Protein AF-A0A9D7F1R1-F1 (afdb_monomer_lite)

Radius of gyration: 13.42 Å; chains: 1; bounding box: 37×33×38 Å

pLDDT: mean 90.62, std 13.1, range [40.59, 98.25]

Structure (mmCIF, N/CA/C/O backbone):
data_AF-A0A9D7F1R1-F1
#
_entry.id   AF-A0A9D7F1R1-F1
#
loop_
_atom_site.group_PDB
_atom_site.id
_atom_site.type_symbol
_atom_site.label_atom_id
_atom_site.label_alt_id
_atom_site.label_comp_id
_atom_site.label_asym_id
_atom_site.label_entity_id
_atom_site.label_seq_id
_atom_site.pdbx_PDB_ins_code
_atom_site.Cartn_x
_atom_site.Cartn_y
_atom_site.Cartn_z
_atom_site.occupancy
_atom_site.B_iso_or_equiv
_atom_site.auth_seq_id
_atom_site.auth_comp_id
_atom_site.auth_asym_id
_atom_site.auth_atom_id
_atom_site.pdbx_PDB_model_num
ATOM 1 N N . MET A 1 1 ? -14.494 9.719 -13.676 1.00 42.16 1 MET A N 1
ATOM 2 C CA . MET A 1 1 ? -15.721 9.305 -12.968 1.00 42.16 1 MET A CA 1
ATOM 3 C C . MET A 1 1 ? -15.315 8.123 -12.112 1.00 42.16 1 MET A C 1
ATOM 5 O O . MET A 1 1 ? -14.844 7.151 -12.689 1.00 42.16 1 MET A O 1
ATOM 9 N N . ALA A 1 2 ? -15.328 8.272 -10.784 1.00 48.34 2 ALA A N 1
ATOM 10 C CA . ALA A 1 2 ? -14.983 7.184 -9.870 1.00 48.34 2 ALA A CA 1
ATOM 11 C C . ALA A 1 2 ? -15.925 5.999 -10.127 1.00 48.34 2 ALA A C 1
ATOM 13 O O . ALA A 1 2 ? -17.117 6.207 -10.365 1.00 48.34 2 ALA A O 1
ATOM 14 N N . ASP A 1 3 ? -15.377 4.789 -10.158 1.00 51.03 3 ASP A N 1
ATOM 15 C CA . ASP A 1 3 ? -16.167 3.566 -10.263 1.00 51.03 3 ASP A CA 1
ATOM 16 C C . ASP A 1 3 ? -16.988 3.425 -8.964 1.00 51.03 3 ASP A C 1
ATOM 18 O O . ASP A 1 3 ? -16.389 3.351 -7.890 1.00 51.03 3 ASP A O 1
ATOM 22 N N . PRO A 1 4 ? -18.334 3.453 -9.007 1.00 52.88 4 PRO A N 1
ATOM 23 C CA . PRO A 1 4 ? -19.184 3.548 -7.816 1.00 52.88 4 PRO A CA 1
ATOM 24 C C . PRO A 1 4 ? -19.182 2.293 -6.928 1.00 52.88 4 PRO A C 1
ATOM 26 O O . PRO A 1 4 ? -19.922 2.243 -5.948 1.00 52.88 4 PRO A O 1
ATOM 29 N N . LEU A 1 5 ? -18.399 1.266 -7.266 1.00 57.31 5 LEU A N 1
ATOM 30 C CA . LEU A 1 5 ? -18.403 -0.004 -6.546 1.00 57.31 5 LEU A CA 1
ATOM 31 C C . LEU A 1 5 ? -17.529 -0.013 -5.282 1.00 57.31 5 LEU A C 1
ATOM 33 O O . LEU A 1 5 ? -17.772 -0.859 -4.426 1.00 57.31 5 LEU A O 1
ATOM 37 N N . PHE A 1 6 ? -16.575 0.914 -5.114 1.00 61.19 6 PHE A N 1
ATOM 38 C CA . PHE A 1 6 ? -15.739 1.008 -3.907 1.00 61.19 6 PHE A CA 1
ATOM 39 C C . PHE A 1 6 ? -15.285 2.452 -3.640 1.00 61.19 6 PHE A C 1
ATOM 41 O O . PHE A 1 6 ? -14.936 3.169 -4.572 1.00 61.19 6 PHE A O 1
ATOM 48 N N . THR A 1 7 ? -15.258 2.860 -2.368 1.00 79.81 7 THR A N 1
ATOM 49 C CA . THR A 1 7 ? -14.654 4.122 -1.905 1.00 79.81 7 THR A CA 1
ATOM 50 C C . THR A 1 7 ? -13.418 3.783 -1.078 1.00 79.81 7 THR A C 1
ATOM 52 O O . THR A 1 7 ? -13.531 3.085 -0.068 1.00 79.81 7 THR A O 1
ATOM 55 N N . GLY A 1 8 ? -12.248 4.212 -1.538 1.00 91.19 8 GLY A N 1
ATOM 56 C CA . GLY A 1 8 ? -10.970 4.081 -0.846 1.00 91.19 8 GLY A CA 1
ATOM 57 C C . GLY A 1 8 ? -10.509 5.390 -0.206 1.00 91.19 8 GLY A C 1
ATOM 58 O O . GLY A 1 8 ? -11.212 6.398 -0.221 1.00 91.19 8 GLY A O 1
ATOM 59 N N . PHE A 1 9 ? -9.310 5.360 0.367 1.00 95.88 9 PHE A N 1
ATOM 60 C CA . PHE A 1 9 ? -8.643 6.518 0.954 1.00 95.88 9 PHE A CA 1
ATOM 61 C C . PHE A 1 9 ? -7.843 7.256 -0.118 1.00 95.88 9 PHE A C 1
ATOM 63 O O . PHE A 1 9 ? -7.004 6.645 -0.786 1.00 95.88 9 PHE A O 1
ATOM 70 N N . GLN A 1 10 ? -8.079 8.560 -0.265 1.00 94.69 10 GLN A N 1
ATOM 71 C CA . GLN A 1 10 ? -7.289 9.423 -1.156 1.00 94.69 10 GLN A CA 1
ATOM 72 C C . GLN A 1 10 ? -6.005 9.908 -0.481 1.00 94.69 10 GLN A C 1
ATOM 74 O O . GLN A 1 10 ? -4.996 10.122 -1.154 1.00 94.69 10 GLN A O 1
ATOM 79 N N . TYR A 1 11 ? -6.031 10.024 0.848 1.00 96.81 11 TYR A N 1
ATOM 80 C CA . TYR A 1 11 ? -4.912 10.500 1.651 1.00 96.81 11 TYR A CA 1
ATOM 81 C C . TYR A 1 11 ? -4.455 9.438 2.657 1.00 96.81 11 TYR A C 1
ATOM 83 O O . TYR A 1 11 ? -5.255 8.711 3.254 1.00 96.81 11 TYR A O 1
ATOM 91 N N . LEU A 1 12 ? -3.140 9.320 2.851 1.00 96.94 12 LEU A N 1
ATOM 92 C CA . LEU A 1 12 ? -2.557 8.282 3.712 1.00 96.94 12 LEU A CA 1
ATOM 93 C C . LEU A 1 12 ? -2.760 8.562 5.210 1.00 96.94 12 LEU A C 1
ATOM 95 O O . LEU A 1 12 ? -2.710 7.643 6.037 1.00 96.94 12 LEU A O 1
ATOM 99 N N . ASP A 1 13 ? -2.999 9.818 5.576 1.00 97.19 13 ASP A N 1
ATOM 100 C CA . ASP A 1 13 ? -3.335 10.224 6.938 1.00 97.19 13 ASP A CA 1
ATOM 101 C C . ASP A 1 13 ? -4.759 9.801 7.329 1.00 97.19 13 ASP A C 1
ATOM 103 O O . ASP A 1 13 ? -4.955 9.337 8.452 1.00 97.19 13 ASP A O 1
ATOM 107 N N . GLU A 1 14 ? -5.721 9.842 6.405 1.00 97.00 14 GLU A N 1
ATOM 108 C CA . GLU A 1 14 ? -7.074 9.306 6.603 1.00 97.00 14 GLU A CA 1
ATOM 109 C C . GLU A 1 14 ? -7.037 7.806 6.901 1.00 97.00 14 GLU A C 1
ATOM 111 O O . GLU A 1 14 ? -7.648 7.353 7.872 1.00 97.00 14 GLU A O 1
ATOM 116 N N . LEU A 1 15 ? -6.256 7.038 6.128 1.00 97.31 15 LEU A N 1
ATOM 117 C CA . LEU A 1 15 ? -6.026 5.616 6.400 1.00 97.31 15 LEU A CA 1
ATOM 118 C C . LEU A 1 15 ? -5.438 5.413 7.803 1.00 97.31 15 LEU A C 1
ATOM 120 O O . LEU A 1 15 ? -5.906 4.564 8.565 1.00 97.31 15 LEU A O 1
ATOM 124 N N . SER A 1 16 ? -4.423 6.198 8.162 1.00 96.62 16 SER A N 1
ATOM 125 C CA . SER A 1 16 ? -3.764 6.102 9.470 1.00 96.62 16 SER A CA 1
ATOM 126 C C . SER A 1 16 ? -4.723 6.435 10.619 1.00 96.62 16 SER A C 1
ATOM 128 O O . SER A 1 16 ? -4.741 5.738 11.637 1.00 96.62 16 SER A O 1
ATOM 130 N N . GLY A 1 17 ? -5.567 7.454 10.446 1.00 97.56 17 GLY A N 1
ATOM 131 C CA . GLY A 1 17 ? -6.605 7.837 11.399 1.00 97.56 17 GLY A CA 1
ATOM 132 C C . GLY A 1 17 ? -7.686 6.769 11.546 1.00 97.56 17 GLY A C 1
ATOM 133 O O . GLY A 1 17 ? -8.080 6.442 12.668 1.00 97.56 17 GLY A O 1
ATOM 134 N N . GLN A 1 18 ? -8.129 6.171 10.437 1.00 97.38 18 GLN A N 1
ATOM 135 C CA . GLN A 1 18 ? -9.108 5.086 10.461 1.00 97.38 18 GLN A CA 1
ATOM 136 C C . GLN A 1 18 ? -8.537 3.825 11.120 1.00 97.38 18 GLN A C 1
ATOM 138 O O . GLN A 1 18 ? -9.221 3.176 11.915 1.00 97.38 18 GLN A O 1
ATOM 143 N N . PHE A 1 19 ? -7.268 3.508 10.855 1.00 97.44 19 PHE A N 1
ATOM 144 C CA . PHE A 1 19 ? -6.561 2.418 11.517 1.00 97.44 19 PHE A CA 1
ATOM 145 C C . PHE A 1 19 ? -6.470 2.635 13.030 1.00 97.44 19 PHE A C 1
ATOM 147 O O . PHE A 1 19 ? -6.784 1.722 13.789 1.00 97.44 19 PHE A O 1
ATOM 154 N N . ALA A 1 20 ? -6.112 3.840 13.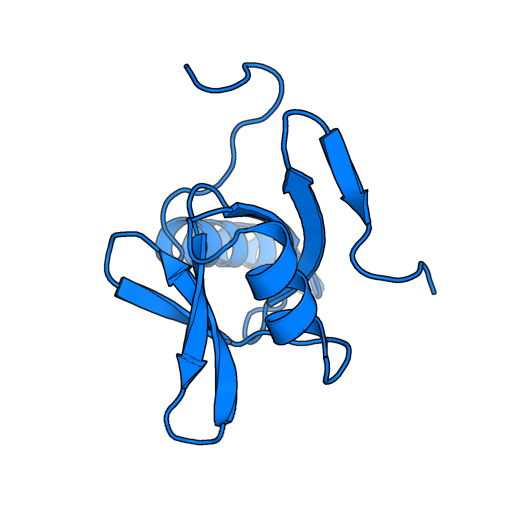483 1.00 97.88 20 ALA A N 1
ATOM 155 C CA . ALA A 1 20 ? -6.031 4.158 14.908 1.00 97.88 20 ALA A CA 1
ATOM 156 C C . ALA A 1 20 ? -7.385 3.991 15.622 1.00 97.88 20 ALA A C 1
ATOM 158 O O . ALA A 1 20 ? -7.443 3.432 16.718 1.00 97.88 20 ALA A O 1
ATOM 159 N N . GLN A 1 21 ? -8.482 4.416 14.986 1.00 98.19 21 GLN A N 1
ATOM 160 C CA . GLN A 1 21 ? -9.835 4.204 15.507 1.00 98.19 21 GLN A CA 1
ATOM 161 C C . GLN A 1 21 ? -10.188 2.714 15.594 1.00 98.19 21 GLN A C 1
ATOM 163 O O . GLN A 1 21 ? -10.699 2.258 16.617 1.00 98.19 21 GLN A O 1
ATOM 168 N N . ALA A 1 22 ? -9.888 1.940 14.549 1.00 97.69 22 ALA A N 1
ATOM 169 C CA . ALA A 1 22 ? -10.144 0.502 14.534 1.00 97.69 22 ALA A CA 1
ATOM 170 C C . ALA A 1 22 ? -9.314 -0.239 15.596 1.00 97.69 22 ALA A C 1
ATOM 172 O O . ALA A 1 22 ? -9.840 -1.093 16.310 1.00 97.69 22 ALA A O 1
ATOM 173 N N . LEU A 1 23 ? -8.044 0.135 15.755 1.00 97.56 23 LEU A N 1
ATOM 174 C CA . LEU A 1 23 ? -7.136 -0.424 16.753 1.00 97.56 23 LEU A CA 1
ATOM 175 C C . LEU A 1 23 ? -7.596 -0.120 18.186 1.00 97.56 23 LEU A C 1
ATOM 177 O O . LEU A 1 23 ? -7.488 -0.976 19.060 1.00 97.56 23 LEU A O 1
ATOM 181 N N . ALA A 1 24 ? -8.162 1.066 18.433 1.00 98.06 24 ALA A N 1
ATOM 182 C CA . ALA A 1 24 ? -8.724 1.416 19.738 1.00 98.06 24 ALA A CA 1
ATOM 183 C C . ALA A 1 24 ? -9.907 0.512 20.139 1.00 98.06 24 ALA A C 1
ATOM 185 O O . ALA A 1 24 ? -10.103 0.245 21.324 1.00 98.06 24 ALA A O 1
ATOM 186 N N . LEU A 1 25 ? -10.681 0.024 19.162 1.00 98.25 25 LEU A N 1
ATOM 187 C CA . LEU A 1 25 ? -11.798 -0.901 19.383 1.00 98.25 25 LEU A CA 1
ATOM 188 C C . LEU A 1 25 ? -11.353 -2.371 19.426 1.00 98.25 25 LEU A C 1
ATOM 190 O O . LEU A 1 25 ? -11.972 -3.182 20.114 1.00 98.25 25 LEU A O 1
ATOM 194 N N . GLN A 1 26 ? -10.291 -2.718 18.699 1.00 97.56 26 GLN A N 1
ATOM 195 C CA . GLN A 1 26 ? -9.722 -4.061 18.631 1.00 97.56 26 GLN A CA 1
ATOM 196 C C . GLN A 1 26 ? -8.194 -3.994 18.814 1.00 97.56 26 GLN A C 1
ATOM 198 O O . GLN A 1 26 ? -7.467 -3.897 17.825 1.00 97.56 26 GLN A O 1
ATOM 203 N N . PRO A 1 27 ? -7.683 -4.101 20.057 1.00 95.38 27 PRO A N 1
ATOM 204 C CA . PRO A 1 27 ? -6.248 -3.989 20.344 1.00 95.38 27 PRO A CA 1
ATOM 205 C C . PRO A 1 27 ? -5.370 -5.044 19.660 1.00 95.38 27 PRO A C 1
ATOM 207 O O . PRO A 1 27 ? -4.162 -4.863 19.544 1.00 95.38 27 PRO A O 1
ATOM 210 N N . TRP A 1 28 ? -5.964 -6.152 19.210 1.00 96.31 28 TRP A N 1
ATOM 211 C CA . TRP A 1 28 ? -5.267 -7.241 18.520 1.00 96.31 28 TRP A CA 1
ATOM 212 C C . TRP A 1 28 ? -5.319 -7.109 16.990 1.00 96.31 28 TRP A C 1
ATOM 214 O O . TRP A 1 28 ? -4.966 -8.049 16.278 1.00 96.31 28 TRP A O 1
ATOM 224 N N . LEU A 1 29 ? -5.785 -5.972 16.464 1.00 97.25 29 LEU A N 1
ATOM 225 C CA . LEU A 1 29 ? -5.841 -5.708 15.030 1.00 97.25 29 LEU A CA 1
ATOM 226 C C . LEU A 1 29 ? -4.421 -5.577 14.462 1.00 97.25 29 LEU A C 1
ATOM 228 O O . LEU A 1 29 ? -3.755 -4.563 14.643 1.00 97.25 29 LEU A O 1
ATOM 232 N N . GLN A 1 30 ? -3.964 -6.611 13.756 1.00 95.00 30 GLN A N 1
ATOM 233 C CA . GLN A 1 30 ? -2.618 -6.637 13.171 1.00 95.00 30 GLN A CA 1
ATOM 234 C C . GLN A 1 30 ? -2.558 -6.066 11.755 1.00 95.00 30 GLN A C 1
ATOM 236 O O . GLN A 1 30 ? -1.529 -5.531 11.349 1.00 95.00 30 GLN A O 1
ATOM 241 N N . ARG A 1 31 ? -3.635 -6.236 10.984 1.00 94.94 31 ARG A N 1
ATOM 242 C CA . ARG A 1 31 ? -3.711 -5.849 9.575 1.00 94.94 31 ARG A CA 1
ATOM 243 C C . ARG A 1 31 ? -5.075 -5.250 9.287 1.00 94.94 31 ARG A C 1
ATOM 245 O O . ARG A 1 31 ? -6.094 -5.799 9.702 1.00 94.94 31 ARG A O 1
ATOM 252 N N . PHE A 1 32 ? -5.076 -4.116 8.604 1.00 96.75 32 PHE A N 1
ATOM 253 C CA . PHE A 1 32 ? -6.269 -3.359 8.272 1.00 96.75 32 PHE A CA 1
ATOM 254 C C . PHE A 1 32 ? -6.423 -3.281 6.752 1.00 96.75 32 PHE A C 1
ATOM 256 O O . PHE A 1 32 ? -5.560 -2.693 6.094 1.00 96.75 32 PHE A O 1
ATOM 263 N N . PRO A 1 33 ? -7.478 -3.886 6.183 1.00 95.88 33 PRO A N 1
ATOM 264 C CA . PRO A 1 33 ? -7.690 -3.876 4.746 1.00 95.88 33 PRO A CA 1
ATOM 265 C C . PRO A 1 33 ? -8.083 -2.472 4.287 1.00 95.88 33 PRO A C 1
ATOM 267 O O . PRO A 1 33 ? -8.956 -1.834 4.877 1.00 95.88 33 PRO A O 1
ATOM 270 N N . ALA A 1 34 ? -7.459 -2.000 3.215 1.00 95.75 34 ALA A N 1
ATOM 271 C CA . ALA A 1 34 ? -7.726 -0.683 2.666 1.00 95.75 34 ALA A CA 1
ATOM 272 C C . ALA A 1 34 ? -7.541 -0.650 1.150 1.00 95.75 34 ALA A C 1
ATOM 274 O O . ALA A 1 34 ? -6.683 -1.329 0.581 1.00 95.75 34 ALA A O 1
ATOM 275 N N . VAL A 1 35 ? -8.349 0.188 0.506 1.00 95.56 35 VAL A N 1
ATOM 276 C CA . VAL A 1 35 ? -8.123 0.633 -0.868 1.00 95.56 35 VAL A CA 1
ATOM 277 C C . VAL A 1 35 ? -7.503 2.019 -0.789 1.00 95.56 35 VAL A C 1
ATOM 279 O O . VAL A 1 35 ? -8.074 2.905 -0.164 1.00 95.56 35 VAL A O 1
ATOM 282 N N . LEU A 1 36 ? -6.345 2.195 -1.410 1.00 96.19 36 LEU A N 1
ATOM 283 C CA . LEU A 1 36 ? -5.722 3.488 -1.652 1.00 96.19 36 LEU A CA 1
ATOM 284 C C . LEU A 1 36 ? -6.085 3.953 -3.059 1.00 96.19 36 LEU A C 1
ATOM 286 O O . LEU A 1 36 ? -5.961 3.184 -4.017 1.00 96.19 36 LEU A O 1
ATOM 290 N N . GLU A 1 37 ? -6.528 5.195 -3.188 1.00 94.94 37 GLU A N 1
ATOM 291 C CA . GLU A 1 37 ? -6.888 5.815 -4.459 1.00 94.94 37 GLU A CA 1
ATOM 292 C C . GLU A 1 37 ? -5.781 6.746 -4.944 1.00 94.94 37 GLU A C 1
ATOM 294 O O . GLU A 1 37 ? -5.212 7.504 -4.168 1.00 94.94 37 GLU A O 1
ATOM 299 N N . GLN A 1 38 ? -5.507 6.715 -6.251 1.00 94.56 38 GLN A N 1
ATOM 300 C CA . GLN A 1 38 ? -4.604 7.665 -6.911 1.00 94.56 38 GLN A CA 1
ATOM 301 C C . GLN A 1 38 ? -3.215 7.783 -6.249 1.00 94.56 38 GLN A C 1
ATOM 303 O O . GLN A 1 38 ? -2.623 8.861 -6.212 1.00 94.56 38 GLN A O 1
ATOM 308 N N . VAL A 1 39 ? -2.645 6.661 -5.803 1.00 97.12 39 VAL A N 1
ATOM 309 C CA . VAL A 1 39 ? -1.307 6.625 -5.195 1.00 97.12 39 VAL A CA 1
ATOM 310 C C . VAL A 1 39 ? -0.219 6.294 -6.211 1.00 97.12 39 VAL A C 1
ATOM 312 O O . VAL A 1 39 ? -0.382 5.435 -7.082 1.00 97.12 39 VAL A O 1
ATOM 315 N N . LEU A 1 40 ? 0.924 6.967 -6.101 1.00 97.12 40 LEU A N 1
ATOM 316 C CA . LEU A 1 40 ? 2.076 6.780 -6.976 1.00 97.12 40 LEU A CA 1
ATOM 317 C C . LEU A 1 40 ? 3.118 5.859 -6.320 1.00 97.12 40 LEU A C 1
ATOM 319 O O . LEU A 1 40 ? 3.581 6.163 -5.219 1.00 97.12 40 LEU A O 1
ATOM 323 N N . PRO A 1 41 ? 3.559 4.776 -6.986 1.00 96.56 41 PRO A N 1
ATOM 324 C CA . PRO A 1 41 ? 4.720 4.016 -6.539 1.00 96.56 41 PRO A CA 1
ATOM 325 C C . PRO A 1 41 ? 5.983 4.876 -6.626 1.00 96.56 41 PRO A C 1
ATOM 327 O O . PRO A 1 41 ? 6.331 5.387 -7.692 1.00 96.56 41 PRO A O 1
ATOM 330 N N . VAL A 1 42 ? 6.685 5.024 -5.507 1.00 96.31 42 VAL A N 1
ATOM 331 C CA . VAL A 1 42 ? 7.905 5.830 -5.400 1.00 96.31 42 VAL A CA 1
ATOM 332 C C . VAL A 1 42 ? 9.033 5.016 -4.790 1.00 96.31 42 VAL A C 1
ATO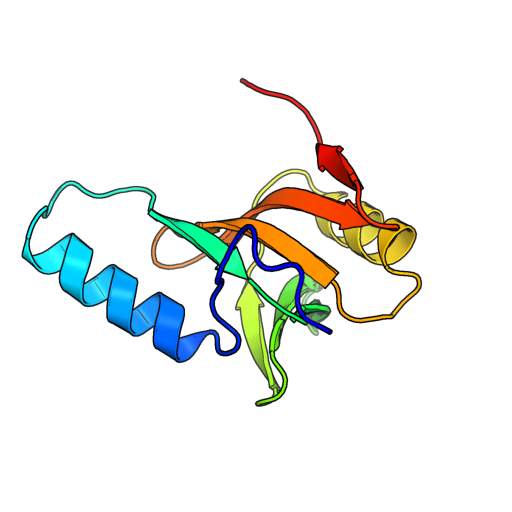M 334 O O . VAL A 1 42 ? 8.815 4.159 -3.935 1.00 96.31 42 VAL A O 1
ATOM 337 N N . LYS A 1 43 ? 10.262 5.299 -5.220 1.00 94.62 43 LYS A N 1
ATOM 338 C CA . LYS A 1 43 ? 11.470 4.733 -4.622 1.00 94.62 43 LYS A CA 1
ATOM 339 C C . LYS A 1 43 ? 12.118 5.789 -3.733 1.00 94.62 43 LYS A C 1
ATOM 341 O O . LYS A 1 43 ? 12.342 6.910 -4.188 1.00 94.62 43 LYS A O 1
ATOM 346 N N . ASN A 1 44 ? 12.387 5.454 -2.476 1.00 90.69 44 ASN A N 1
ATOM 347 C CA . ASN A 1 44 ? 13.060 6.353 -1.545 1.00 90.69 44 ASN A CA 1
ATOM 348 C C . ASN A 1 44 ? 14.575 6.422 -1.837 1.00 90.69 44 ASN A C 1
ATOM 350 O O . ASN A 1 44 ? 15.110 5.661 -2.648 1.00 90.69 44 ASN A O 1
ATOM 354 N N . GLN A 1 45 ? 15.273 7.341 -1.167 1.00 89.56 45 GLN A N 1
ATOM 355 C CA . GLN A 1 45 ? 16.713 7.562 -1.365 1.00 89.56 45 GLN A CA 1
ATOM 356 C C . GLN A 1 45 ? 17.576 6.357 -0.956 1.00 89.56 45 GLN A C 1
ATOM 358 O O . GLN A 1 45 ? 18.651 6.154 -1.511 1.00 89.56 45 GLN A O 1
ATOM 363 N N . GLU A 1 46 ? 17.089 5.539 -0.024 1.00 90.38 46 GLU A N 1
ATOM 364 C CA . GLU A 1 46 ? 17.756 4.332 0.480 1.00 90.38 46 GLU A CA 1
ATOM 365 C C . GLU A 1 46 ? 17.470 3.092 -0.389 1.00 90.38 46 GLU A C 1
ATOM 367 O O . GLU A 1 46 ? 17.987 2.007 -0.137 1.00 90.38 46 GLU A O 1
ATOM 372 N N . GLY A 1 47 ? 16.661 3.240 -1.442 1.00 89.94 47 GLY A N 1
ATOM 373 C CA .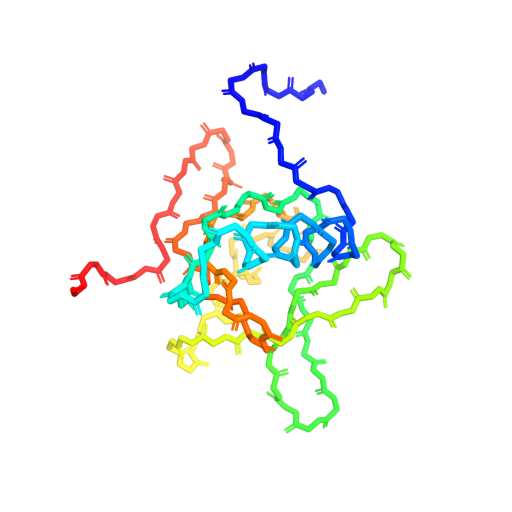 GLY A 1 47 ? 16.311 2.179 -2.383 1.00 89.94 47 GLY A CA 1
ATOM 374 C C . GLY A 1 47 ? 15.060 1.367 -2.027 1.00 89.94 47 GLY A C 1
ATOM 375 O O . GLY A 1 47 ? 14.695 0.486 -2.808 1.00 89.94 47 GLY A O 1
ATOM 376 N N . GLY A 1 48 ? 14.389 1.673 -0.915 1.00 93.62 48 GLY A N 1
ATOM 377 C CA . GLY A 1 48 ? 13.106 1.093 -0.513 1.00 93.62 48 GLY A CA 1
ATOM 378 C C . GLY A 1 48 ? 11.921 1.638 -1.315 1.00 93.62 48 GLY A C 1
ATOM 379 O O . GLY A 1 48 ? 11.963 2.750 -1.844 1.00 93.62 48 GLY A O 1
ATOM 380 N N . TRP A 1 49 ? 10.852 0.850 -1.407 1.00 96.44 49 TRP A N 1
ATOM 381 C CA . TRP A 1 49 ? 9.629 1.224 -2.118 1.00 96.44 49 TRP A CA 1
ATOM 382 C C . TRP A 1 49 ? 8.578 1.823 -1.185 1.00 96.44 49 TRP A C 1
ATOM 384 O O . TRP A 1 49 ? 8.472 1.438 -0.022 1.00 96.44 49 TRP A O 1
ATOM 394 N N . GLY A 1 50 ? 7.775 2.739 -1.718 1.00 96.81 50 GLY A N 1
ATOM 395 C CA . GLY A 1 50 ? 6.641 3.345 -1.036 1.00 96.81 50 GLY A CA 1
ATOM 396 C C . GLY A 1 50 ? 5.496 3.683 -1.989 1.00 96.81 50 GLY A C 1
ATOM 397 O O . GLY A 1 50 ? 5.646 3.629 -3.212 1.00 96.81 50 GLY A O 1
ATOM 398 N N . LEU A 1 51 ? 4.357 4.051 -1.413 1.00 97.50 51 LEU A N 1
ATOM 399 C CA . LEU A 1 51 ? 3.220 4.659 -2.103 1.00 97.50 51 LEU A CA 1
ATOM 400 C C . LEU A 1 51 ? 3.077 6.096 -1.637 1.00 97.50 51 LEU A C 1
ATOM 402 O O . LEU A 1 51 ? 3.131 6.346 -0.436 1.00 97.50 51 LEU A O 1
ATOM 406 N N . MET A 1 52 ? 2.913 7.013 -2.582 1.00 97.88 52 MET A N 1
ATOM 407 C CA . MET A 1 52 ? 2.785 8.439 -2.320 1.00 97.88 52 MET A CA 1
ATOM 408 C C . MET A 1 52 ? 1.405 8.942 -2.737 1.00 97.88 52 MET A C 1
ATOM 410 O O . MET A 1 52 ? 0.982 8.674 -3.861 1.00 97.88 52 MET 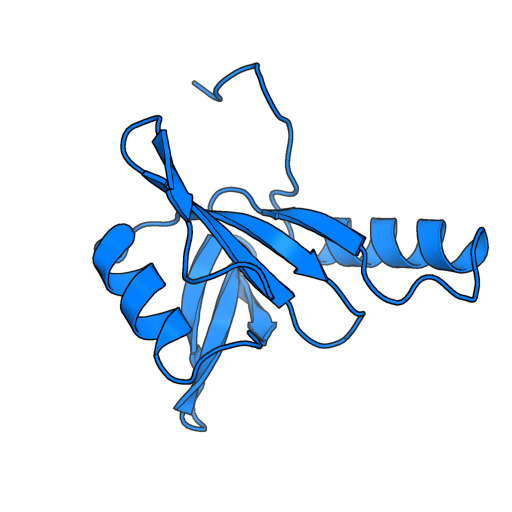A O 1
ATOM 414 N N . ASP A 1 5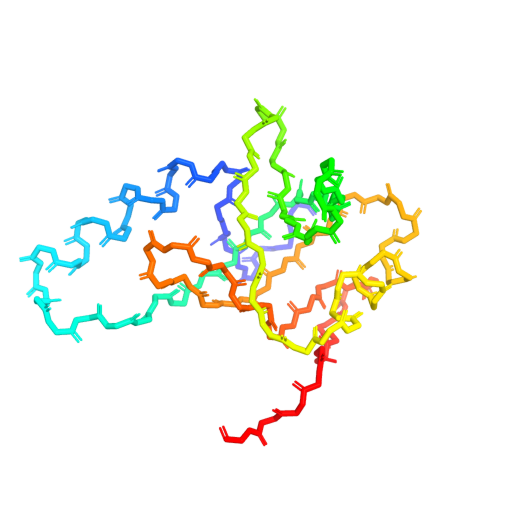3 ? 0.725 9.668 -1.853 1.00 97.25 53 ASP A N 1
ATOM 415 C CA . ASP A 1 53 ? -0.534 10.352 -2.169 1.00 97.25 53 ASP A CA 1
ATOM 416 C C . ASP A 1 53 ? -0.308 11.725 -2.828 1.00 97.25 53 ASP A C 1
ATOM 418 O O . ASP A 1 53 ? 0.824 12.166 -3.064 1.00 97.25 53 ASP A O 1
ATOM 422 N N . GLU A 1 54 ? -1.398 12.427 -3.139 1.00 96.38 54 GLU A N 1
ATOM 423 C CA . GLU A 1 54 ? -1.338 13.760 -3.747 1.00 96.38 54 GLU A CA 1
ATOM 424 C C . GLU A 1 54 ? -0.761 14.841 -2.815 1.00 96.38 54 GLU A C 1
ATOM 426 O O . GLU A 1 54 ? -0.168 15.814 -3.292 1.00 96.38 54 GLU A O 1
ATOM 431 N N . ASN A 1 55 ? -0.831 14.632 -1.495 1.00 96.94 55 ASN A N 1
ATOM 432 C CA . ASN A 1 55 ? -0.216 15.493 -0.481 1.00 96.94 55 ASN A CA 1
ATOM 433 C C . ASN A 1 55 ? 1.293 15.246 -0.335 1.00 96.94 55 ASN A C 1
ATOM 435 O O . ASN A 1 55 ? 1.953 15.880 0.494 1.00 96.94 55 ASN A O 1
ATOM 439 N N . ARG A 1 56 ? 1.863 14.361 -1.163 1.00 96.06 56 ARG A N 1
ATOM 440 C CA . ARG A 1 56 ? 3.268 13.934 -1.129 1.00 96.06 56 ARG A CA 1
ATOM 441 C C . ARG A 1 56 ? 3.662 13.276 0.191 1.00 96.06 56 ARG A C 1
ATOM 443 O O . ARG A 1 56 ? 4.849 13.246 0.523 1.00 96.06 56 ARG A O 1
ATOM 450 N N . GLN A 1 57 ? 2.695 12.741 0.932 1.00 96.56 57 GLN A N 1
ATOM 451 C CA . GLN A 1 57 ? 2.981 11.816 2.018 1.00 96.56 57 GLN A CA 1
ATOM 452 C C . GLN A 1 57 ? 3.294 10.462 1.409 1.00 96.56 57 GLN A C 1
ATOM 454 O O . GLN A 1 57 ? 2.657 10.052 0.442 1.00 96.56 57 GLN A O 1
ATOM 459 N N . ALA A 1 58 ? 4.292 9.779 1.961 1.00 96.12 58 ALA A N 1
ATOM 460 C CA . ALA A 1 58 ? 4.710 8.477 1.476 1.00 96.12 58 ALA A CA 1
ATOM 461 C C . ALA A 1 58 ? 4.652 7.442 2.595 1.00 96.12 58 ALA A C 1
ATOM 463 O O . ALA A 1 58 ? 5.096 7.686 3.716 1.00 96.12 58 ALA A O 1
ATOM 464 N N . MET A 1 59 ? 4.149 6.262 2.257 1.00 96.06 59 MET A N 1
A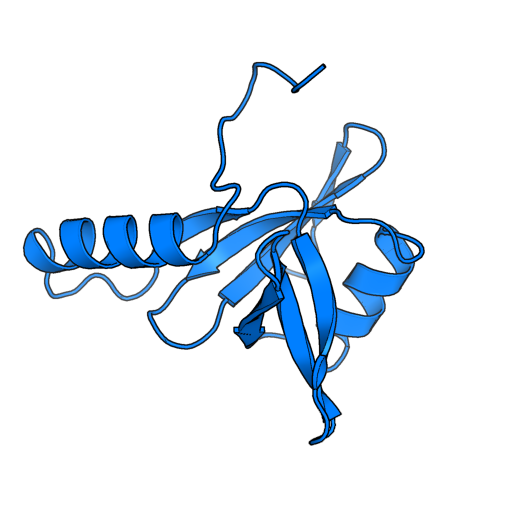TOM 465 C CA . MET A 1 59 ? 4.064 5.111 3.143 1.00 96.06 59 MET A CA 1
ATOM 466 C C . MET A 1 59 ? 4.916 3.980 2.581 1.00 96.06 59 MET A C 1
ATOM 468 O O . MET A 1 59 ? 4.854 3.683 1.388 1.00 96.06 59 MET A O 1
ATOM 472 N N . ALA A 1 60 ? 5.735 3.367 3.434 1.00 96.94 60 ALA A N 1
ATOM 473 C CA . ALA A 1 60 ? 6.624 2.287 3.027 1.00 96.94 60 ALA A CA 1
ATOM 474 C C . ALA A 1 60 ? 5.828 1.053 2.582 1.00 96.94 60 ALA A C 1
ATOM 476 O O . ALA A 1 60 ? 4.813 0.701 3.188 1.00 96.94 60 ALA A O 1
ATOM 477 N N . LEU A 1 61 ? 6.314 0.380 1.541 1.00 96.19 61 LEU A N 1
ATOM 478 C CA . LEU A 1 61 ? 5.768 -0.891 1.083 1.00 96.19 61 LEU A CA 1
ATOM 479 C C . LEU A 1 61 ? 6.460 -2.071 1.762 1.00 96.19 61 LEU A C 1
ATOM 481 O O . LEU A 1 61 ? 7.670 -2.055 1.991 1.00 96.19 61 LEU A O 1
ATOM 485 N N . SER A 1 62 ? 5.690 -3.121 2.018 1.00 94.56 62 SER A N 1
ATOM 486 C CA . SER A 1 62 ? 6.187 -4.460 2.324 1.00 94.56 62 SER A CA 1
ATOM 487 C C . SER A 1 62 ? 5.727 -5.460 1.262 1.00 94.56 62 SER A C 1
ATOM 489 O O . SER A 1 62 ? 4.876 -5.155 0.424 1.00 94.56 62 SER A O 1
ATOM 491 N N . GLY A 1 63 ? 6.329 -6.650 1.270 1.00 90.38 63 GLY A N 1
ATOM 492 C CA . GLY A 1 63 ? 6.056 -7.711 0.304 1.00 90.38 63 GLY A CA 1
ATOM 493 C C . GLY A 1 63 ? 7.301 -8.127 -0.488 1.00 90.38 63 GLY A C 1
ATOM 494 O O . GLY A 1 63 ? 8.425 -7.866 -0.048 1.00 90.38 63 GLY A O 1
ATOM 495 N N . PRO A 1 64 ? 7.111 -8.797 -1.638 1.00 89.88 64 PRO A N 1
ATOM 496 C CA . PRO A 1 64 ? 8.198 -9.240 -2.507 1.00 89.88 64 PRO A CA 1
ATOM 497 C C . PRO A 1 64 ? 9.138 -8.101 -2.917 1.00 89.88 64 PRO A C 1
ATOM 499 O O . PRO A 1 64 ? 8.713 -6.964 -3.115 1.00 89.88 64 PRO A O 1
ATOM 502 N N . ALA A 1 65 ? 10.426 -8.404 -3.093 1.00 88.12 65 ALA A N 1
ATOM 503 C CA . ALA A 1 65 ? 11.444 -7.402 -3.428 1.00 88.12 65 ALA A CA 1
ATOM 504 C C . ALA A 1 65 ? 11.164 -6.648 -4.748 1.00 88.12 65 ALA A C 1
ATOM 506 O O . ALA A 1 65 ? 11.620 -5.519 -4.943 1.00 88.12 65 ALA A O 1
ATOM 507 N N . ASP A 1 66 ? 10.412 -7.264 -5.656 1.00 91.69 66 ASP A N 1
ATOM 508 C CA . ASP A 1 66 ? 10.016 -6.733 -6.955 1.00 91.69 66 ASP A CA 1
ATOM 509 C C . ASP A 1 66 ? 8.658 -6.010 -6.950 1.00 91.69 66 ASP A C 1
ATOM 511 O O . ASP A 1 66 ? 8.301 -5.415 -7.967 1.00 91.69 66 ASP A O 1
ATOM 515 N N . ILE A 1 67 ? 7.935 -5.956 -5.822 1.00 93.56 67 ILE A N 1
ATOM 516 C CA . ILE A 1 67 ? 6.565 -5.415 -5.758 1.00 93.56 67 ILE A CA 1
ATOM 517 C C . ILE A 1 67 ? 6.450 -3.989 -6.310 1.00 93.56 67 ILE A C 1
ATOM 519 O O . ILE A 1 67 ? 5.538 -3.677 -7.076 1.00 93.56 67 ILE A O 1
ATOM 523 N N . GLY A 1 68 ? 7.407 -3.117 -5.987 1.00 94.19 68 GLY A N 1
ATOM 524 C CA . GLY A 1 68 ? 7.407 -1.743 -6.484 1.00 94.19 68 GLY A CA 1
ATOM 525 C C . GLY A 1 68 ? 7.683 -1.647 -7.985 1.00 94.19 68 GLY A C 1
ATOM 526 O O . GLY A 1 68 ? 7.096 -0.806 -8.665 1.00 94.19 68 GLY A O 1
ATOM 527 N N . TRP A 1 69 ? 8.502 -2.552 -8.531 1.00 93.94 69 TRP A N 1
ATOM 528 C CA . TRP A 1 69 ? 8.715 -2.646 -9.977 1.00 93.94 69 TRP A CA 1
ATOM 529 C C . TRP A 1 69 ? 7.465 -3.146 -10.699 1.00 93.94 69 TRP A C 1
ATOM 531 O O . TRP A 1 69 ? 7.106 -2.589 -11.738 1.00 93.94 69 TRP A O 1
ATOM 541 N N . ILE A 1 70 ? 6.768 -4.135 -10.131 1.00 94.19 70 ILE A N 1
ATOM 542 C CA . ILE A 1 70 ? 5.487 -4.623 -10.654 1.00 94.19 70 ILE A CA 1
ATOM 543 C C . ILE A 1 70 ? 4.485 -3.466 -10.699 1.00 94.19 70 ILE A C 1
ATOM 545 O O . ILE A 1 70 ? 3.950 -3.161 -11.764 1.00 94.19 70 ILE A O 1
ATOM 549 N N . LEU A 1 71 ? 4.291 -2.756 -9.587 1.00 95.06 71 LEU A N 1
ATOM 550 C CA . LEU A 1 71 ? 3.387 -1.606 -9.525 1.00 95.06 71 LEU A CA 1
ATOM 551 C C . LEU A 1 71 ? 3.740 -0.525 -10.557 1.00 95.06 71 LEU A C 1
ATOM 553 O O . LEU A 1 71 ? 2.861 -0.064 -11.284 1.00 95.06 71 LEU A O 1
ATOM 557 N N . LEU A 1 72 ? 5.019 -0.159 -10.690 1.00 94.19 72 LEU A N 1
ATOM 558 C CA . LEU A 1 72 ? 5.453 0.796 -11.714 1.00 94.19 72 LEU A CA 1
ATOM 559 C C . LEU A 1 72 ? 5.138 0.321 -13.134 1.00 94.19 72 LEU A C 1
ATOM 561 O O . LEU A 1 72 ? 4.675 1.120 -13.950 1.00 94.19 72 LEU A O 1
ATOM 565 N N . SER A 1 73 ? 5.370 -0.960 -13.429 1.00 92.75 73 SER A N 1
ATOM 566 C CA . SER A 1 73 ? 5.093 -1.537 -14.747 1.00 92.75 73 SER A CA 1
ATOM 567 C C . SER A 1 73 ? 3.600 -1.546 -15.080 1.00 92.75 73 SER A C 1
ATOM 569 O O . SER A 1 73 ? 3.230 -1.252 -16.215 1.00 92.75 73 SER A O 1
ATOM 571 N N . VAL A 1 74 ? 2.735 -1.794 -14.089 1.00 93.12 74 VAL A N 1
ATOM 572 C CA . VAL A 1 74 ? 1.278 -1.760 -14.266 1.00 93.12 74 VAL A CA 1
ATOM 573 C C . VAL A 1 74 ? 0.772 -0.325 -14.449 1.00 93.12 74 VAL A C 1
ATOM 575 O O . VAL A 1 74 ? -0.058 -0.071 -15.322 1.00 93.12 74 VAL A O 1
ATOM 578 N N . GLY A 1 75 ? 1.262 0.625 -13.646 1.00 91.69 75 GLY A N 1
ATOM 579 C CA . GLY A 1 75 ? 0.821 2.024 -13.695 1.00 91.69 75 GLY A CA 1
ATOM 580 C C . GLY A 1 75 ? 1.387 2.822 -14.870 1.00 91.69 75 GLY A C 1
ATOM 581 O O . GLY A 1 75 ? 0.758 3.779 -15.337 1.00 91.69 75 GLY A O 1
ATOM 582 N N . GLY A 1 76 ? 2.565 2.443 -15.372 1.00 91.50 76 GLY A N 1
ATOM 583 C CA . GLY A 1 76 ? 3.290 3.200 -16.394 1.00 91.50 76 GLY A CA 1
ATOM 584 C C . GLY A 1 76 ? 3.698 4.593 -15.905 1.00 91.50 76 GLY A C 1
ATOM 585 O O . GLY A 1 76 ? 3.625 5.556 -16.662 1.00 91.50 76 GLY A O 1
ATOM 586 N N . GLY A 1 77 ? 4.039 4.718 -14.618 1.00 89.06 77 GLY A N 1
ATOM 587 C CA . GLY A 1 77 ? 4.357 5.999 -13.972 1.00 89.06 77 GLY A CA 1
ATOM 588 C C . GLY A 1 77 ? 3.145 6.876 -13.635 1.00 89.06 77 GLY A C 1
ATOM 589 O O . GLY A 1 77 ? 3.323 8.016 -13.214 1.00 89.06 77 GLY A O 1
ATOM 590 N N . ARG A 1 78 ? 1.918 6.371 -13.812 1.00 93.62 78 ARG A N 1
ATOM 591 C CA . ARG A 1 78 ? 0.687 7.056 -13.397 1.00 93.62 78 ARG A CA 1
ATOM 592 C C . ARG A 1 78 ? 0.217 6.554 -12.028 1.00 93.62 78 ARG A C 1
ATOM 594 O O . ARG A 1 78 ? 0.520 5.408 -11.684 1.00 93.62 78 ARG A O 1
ATOM 601 N N . PRO A 1 79 ? -0.547 7.372 -11.283 1.00 95.19 79 PRO A N 1
ATOM 602 C CA . PRO A 1 79 ? -1.185 6.932 -10.051 1.00 95.19 79 PRO A CA 1
ATOM 603 C C . PRO A 1 79 ? -2.084 5.708 -10.258 1.00 95.19 79 PRO A C 1
ATOM 605 O O . PRO A 1 79 ? -2.718 5.548 -11.305 1.00 95.19 79 PRO A O 1
ATOM 608 N N . LEU A 1 80 ? -2.127 4.848 -9.247 1.00 95.06 80 LEU A N 1
ATOM 609 C CA . LEU A 1 80 ? -2.863 3.590 -9.225 1.00 95.06 80 LEU A CA 1
ATOM 610 C C . LEU A 1 80 ? -3.882 3.584 -8.089 1.00 95.06 80 LEU A C 1
ATOM 612 O O . LEU A 1 80 ? -3.669 4.204 -7.050 1.00 95.06 80 LEU A O 1
ATOM 616 N N . ASN A 1 81 ? -4.945 2.801 -8.267 1.00 95.12 81 ASN A N 1
ATOM 617 C CA . ASN A 1 81 ? -5.778 2.384 -7.145 1.00 95.12 81 ASN A CA 1
ATOM 618 C C . ASN A 1 81 ? -5.298 1.002 -6.696 1.00 95.12 81 ASN A C 1
ATOM 620 O O . ASN A 1 81 ? -5.169 0.093 -7.522 1.00 95.12 81 ASN A O 1
ATOM 624 N N . ILE A 1 82 ? -4.993 0.848 -5.412 1.00 95.88 82 ILE A N 1
ATOM 625 C CA . ILE A 1 82 ? -4.330 -0.339 -4.865 1.00 95.88 82 ILE A CA 1
ATOM 626 C C . ILE A 1 82 ? -5.119 -0.828 -3.659 1.00 95.88 82 ILE A C 1
ATOM 628 O O . ILE A 1 82 ? -5.391 -0.064 -2.742 1.00 95.88 82 ILE A O 1
ATOM 632 N N . PHE A 1 83 ? -5.457 -2.110 -3.646 1.00 95.75 83 PHE A N 1
ATOM 633 C CA . PHE A 1 83 ? -5.994 -2.790 -2.479 1.00 95.75 83 PHE A CA 1
ATOM 634 C C . PHE A 1 83 ? -4.871 -3.539 -1.765 1.00 95.75 83 PHE A C 1
ATOM 636 O O . PHE A 1 83 ? -4.046 -4.209 -2.399 1.00 95.75 83 PHE A O 1
ATOM 643 N N . GLY A 1 84 ? -4.856 -3.446 -0.443 1.00 95.88 84 GLY A N 1
ATOM 644 C CA . GLY A 1 84 ? -3.853 -4.089 0.385 1.00 95.88 84 GLY A CA 1
ATOM 645 C C . GLY A 1 84 ? -4.160 -3.980 1.868 1.00 95.88 84 GLY A C 1
ATOM 646 O O . GLY A 1 84 ? -5.275 -3.644 2.271 1.00 95.88 84 GLY A O 1
ATOM 647 N N . GLU A 1 85 ? -3.153 -4.275 2.678 1.00 97.25 85 GLU A N 1
ATOM 648 C CA . GLU A 1 85 ? -3.258 -4.278 4.133 1.00 97.25 85 GLU A CA 1
ATOM 649 C C . GLU A 1 85 ? -2.256 -3.309 4.764 1.00 97.25 85 GLU A C 1
ATOM 651 O O . GLU A 1 85 ? -1.070 -3.310 4.436 1.00 97.25 85 GLU A O 1
ATOM 656 N N . TRP A 1 86 ? -2.727 -2.506 5.716 1.00 97.69 86 TRP A N 1
ATOM 657 C CA . TRP A 1 86 ? -1.903 -1.636 6.550 1.00 97.69 86 TRP A CA 1
ATOM 658 C C . TRP A 1 86 ? -1.679 -2.261 7.926 1.00 97.69 86 TRP A C 1
ATOM 660 O O . TRP A 1 86 ? -2.630 -2.719 8.557 1.00 97.69 86 TRP A O 1
ATOM 670 N N . ASN A 1 87 ? -0.436 -2.268 8.411 1.00 96.19 87 ASN A N 1
ATOM 671 C CA . ASN A 1 87 ? -0.088 -2.808 9.735 1.00 96.19 87 ASN A CA 1
ATOM 672 C C . ASN A 1 87 ? 0.366 -1.737 10.746 1.00 96.19 87 ASN A C 1
ATOM 674 O O . ASN A 1 87 ? 0.885 -2.075 11.807 1.00 96.19 87 ASN A O 1
ATOM 678 N N . GLY A 1 88 ? 0.228 -0.451 10.411 1.00 95.88 88 GLY A N 1
ATOM 679 C CA . GLY A 1 88 ? 0.739 0.660 11.221 1.00 95.88 88 GLY A CA 1
ATOM 680 C C . GLY A 1 88 ? 2.158 1.125 10.868 1.00 95.88 88 GLY A C 1
ATOM 681 O O . GLY A 1 88 ? 2.562 2.184 11.340 1.00 95.88 88 GLY A O 1
ATOM 682 N N . ALA A 1 89 ? 2.900 0.386 10.034 1.00 96.00 89 ALA A N 1
ATOM 683 C CA . ALA A 1 89 ? 4.265 0.738 9.619 1.00 96.00 89 ALA A CA 1
ATOM 684 C C . ALA A 1 89 ? 4.518 0.597 8.107 1.00 96.00 89 ALA A C 1
ATOM 686 O O . ALA A 1 89 ? 5.168 1.448 7.500 1.00 96.00 89 ALA A O 1
ATOM 687 N N . THR A 1 90 ? 4.000 -0.462 7.489 1.00 97.31 90 THR A N 1
ATOM 688 C CA . THR A 1 90 ? 4.136 -0.755 6.057 1.00 97.31 90 THR A CA 1
ATOM 689 C C . THR A 1 90 ? 2.803 -1.161 5.447 1.00 97.31 90 THR A C 1
ATOM 691 O O . THR A 1 90 ? 2.006 -1.844 6.096 1.00 97.31 90 THR A O 1
ATOM 694 N N . PHE A 1 91 ? 2.595 -0.803 4.185 1.00 97.62 91 PHE A N 1
ATOM 695 C CA . PHE A 1 91 ? 1.455 -1.250 3.397 1.00 97.62 91 PHE A CA 1
ATOM 696 C C . PHE A 1 91 ? 1.854 -2.457 2.548 1.00 97.62 91 PHE A C 1
ATOM 698 O O . PHE A 1 91 ? 2.855 -2.395 1.837 1.00 97.62 91 PHE A O 1
ATOM 705 N N . ALA A 1 92 ? 1.083 -3.539 2.612 1.00 97.00 92 ALA A N 1
ATOM 706 C CA . ALA A 1 92 ? 1.268 -4.741 1.806 1.00 97.00 92 ALA A CA 1
ATOM 707 C C . ALA A 1 92 ? 0.288 -4.718 0.617 1.00 97.00 92 ALA A C 1
ATOM 709 O O . ALA A 1 92 ? -0.907 -4.952 0.818 1.00 97.00 92 ALA A O 1
ATOM 710 N N . PRO A 1 93 ? 0.739 -4.419 -0.618 1.00 96.06 93 PRO A N 1
ATOM 711 C CA . PRO A 1 93 ? -0.127 -4.405 -1.794 1.00 96.06 93 PRO A CA 1
ATOM 712 C C . PRO A 1 93 ? -0.542 -5.828 -2.171 1.00 96.06 93 PRO A C 1
ATOM 714 O O . PRO A 1 93 ? 0.314 -6.686 -2.372 1.00 96.06 93 PRO A O 1
ATOM 717 N N . LEU A 1 94 ? -1.844 -6.067 -2.328 1.00 95.38 94 LEU A N 1
ATOM 718 C CA . LEU A 1 94 ? -2.386 -7.378 -2.706 1.00 95.38 94 LEU A CA 1
ATOM 719 C C . LEU A 1 94 ? -2.937 -7.377 -4.135 1.00 95.38 94 LEU A C 1
ATOM 721 O O . LEU A 1 94 ? -2.772 -8.340 -4.887 1.00 95.38 94 LEU A O 1
ATOM 725 N N . SER A 1 95 ? -3.574 -6.281 -4.542 1.00 95.12 95 SER A N 1
ATOM 726 C CA . SER A 1 95 ? -4.038 -6.104 -5.917 1.00 95.12 95 SER A CA 1
ATOM 727 C C . SER A 1 95 ? -4.048 -4.636 -6.324 1.00 95.12 95 SER A C 1
ATOM 729 O O . SER A 1 95 ? -4.077 -3.743 -5.480 1.00 95.12 95 SER A O 1
ATOM 731 N N . CYS A 1 96 ? -4.029 -4.365 -7.624 1.00 94.69 96 CYS A N 1
ATOM 732 C CA . CYS A 1 96 ? -4.210 -3.018 -8.156 1.00 94.69 96 CYS A CA 1
ATOM 733 C C . CYS A 1 96 ? -5.239 -2.999 -9.284 1.00 94.69 96 CYS A C 1
ATOM 735 O O . CYS A 1 96 ? -5.432 -3.987 -9.993 1.00 94.69 96 CYS A O 1
ATOM 737 N N . LEU A 1 97 ? -5.908 -1.864 -9.452 1.00 91.75 97 LEU A N 1
ATOM 738 C CA . LEU A 1 97 ? -6.860 -1.648 -10.528 1.00 91.75 97 LEU A CA 1
ATOM 739 C C . LEU A 1 97 ? -6.119 -1.123 -11.760 1.00 91.75 97 LEU A C 1
ATOM 741 O O . LEU A 1 97 ? -5.514 -0.051 -11.726 1.00 91.75 97 LEU A O 1
ATOM 745 N N . SER A 1 98 ? -6.215 -1.846 -12.870 1.00 87.19 98 SER A N 1
ATOM 746 C CA . SER A 1 98 ? -5.698 -1.413 -14.166 1.00 87.19 98 SER A CA 1
ATOM 747 C C . SER A 1 98 ? -6.726 -1.679 -15.255 1.00 87.19 98 SER A C 1
ATOM 749 O O . SER A 1 98 ? -7.291 -2.768 -15.340 1.00 87.19 98 SER A O 1
ATOM 751 N N . ALA A 1 99 ? -7.013 -0.662 -16.073 1.00 84.00 99 ALA A N 1
ATOM 752 C CA . ALA A 1 99 ? -8.004 -0.728 -17.152 1.00 84.00 99 ALA A CA 1
ATOM 753 C C . ALA A 1 99 ? -9.372 -1.314 -16.717 1.00 84.00 99 ALA A C 1
ATOM 755 O O . ALA A 1 99 ? -9.985 -2.094 -17.445 1.00 84.00 99 ALA A O 1
ATOM 756 N N . GLY A 1 100 ? -9.836 -0.959 -15.511 1.00 84.75 100 GLY A N 1
ATOM 757 C CA . GLY A 1 100 ? -11.109 -1.434 -14.954 1.00 84.75 100 GLY A CA 1
ATOM 758 C C . GLY A 1 100 ? -11.097 -2.885 -14.460 1.00 84.75 100 GLY A C 1
ATOM 759 O O . GLY A 1 100 ? -12.158 -3.456 -14.226 1.00 84.75 100 GLY A O 1
ATOM 760 N N . LYS A 1 101 ? -9.921 -3.508 -14.314 1.00 87.69 101 LYS A N 1
ATOM 761 C CA . LYS A 1 101 ? -9.767 -4.870 -13.788 1.00 87.69 101 LYS A CA 1
ATOM 762 C C . LYS A 1 101 ? -8.784 -4.897 -12.627 1.00 87.69 101 LYS A C 1
ATOM 764 O O . LYS A 1 101 ? -7.720 -4.286 -12.702 1.00 87.69 101 LYS A O 1
ATOM 769 N N . TRP A 1 102 ? -9.132 -5.627 -11.573 1.00 89.50 102 TRP A N 1
ATOM 770 C CA . TRP A 1 102 ? -8.206 -5.909 -10.482 1.00 89.50 102 TRP A CA 1
ATOM 771 C C . TRP A 1 102 ? -7.195 -6.966 -10.921 1.00 89.50 102 TRP A C 1
ATOM 773 O O . TRP A 1 102 ? -7.565 -8.050 -11.375 1.00 89.50 102 TRP A O 1
ATOM 783 N N . ILE A 1 103 ? -5.918 -6.626 -10.800 1.00 92.00 103 ILE A N 1
ATOM 784 C CA . ILE A 1 103 ? -4.778 -7.497 -11.064 1.00 92.00 103 ILE A CA 1
ATOM 785 C C . ILE A 1 103 ? -4.175 -7.877 -9.716 1.00 92.00 103 ILE A C 1
ATOM 787 O O . ILE A 1 103 ? -3.873 -7.006 -8.903 1.00 92.00 103 ILE A O 1
ATOM 791 N N . VAL A 1 104 ? -4.001 -9.175 -9.481 1.00 92.88 104 VAL A N 1
ATOM 792 C CA . VAL A 1 104 ? -3.336 -9.703 -8.282 1.00 92.88 104 VAL A CA 1
ATOM 793 C C . VAL A 1 104 ? -1.827 -9.482 -8.403 1.00 92.88 104 VAL A C 1
ATOM 795 O O . VAL A 1 104 ? -1.247 -9.773 -9.447 1.00 92.88 104 VAL A O 1
ATOM 798 N N . LEU A 1 105 ? -1.191 -8.978 -7.342 1.00 89.56 105 LEU A N 1
ATOM 799 C CA . LEU A 1 105 ? 0.220 -8.564 -7.336 1.00 89.56 105 LEU A CA 1
ATOM 800 C C . LEU A 1 105 ? 1.206 -9.651 -6.842 1.00 89.56 105 LEU A C 1
ATOM 802 O O . LEU A 1 105 ? 2.372 -9.343 -6.609 1.00 89.56 105 LEU A O 1
ATOM 806 N N . SER A 1 106 ? 0.763 -10.920 -6.822 1.00 69.62 106 SER A N 1
ATOM 807 C CA . SER A 1 106 ? 1.452 -12.192 -6.449 1.00 69.62 106 SER A CA 1
ATOM 808 C C . SER A 1 106 ? 1.064 -12.756 -5.063 1.00 69.62 106 SER A C 1
ATOM 810 O O . SER A 1 106 ? 0.443 -12.042 -4.282 1.00 69.62 106 SER A O 1
ATOM 812 N N . PRO A 1 107 ? 1.225 -14.083 -4.852 1.00 48.41 107 PRO A N 1
ATOM 813 C CA . PRO A 1 107 ? 0.119 -15.010 -4.652 1.00 48.41 107 PRO A CA 1
ATOM 814 C C . PRO A 1 107 ? -0.387 -15.064 -3.206 1.00 48.41 107 PRO A C 1
ATOM 816 O O . PRO A 1 107 ? 0.311 -14.705 -2.266 1.00 48.41 107 PRO A O 1
ATOM 819 N N . ALA A 1 108 ? -1.610 -15.572 -3.057 1.00 40.59 108 ALA A N 1
ATOM 820 C CA . ALA A 1 108 ? -2.128 -16.013 -1.772 1.00 40.59 108 ALA A CA 1
ATOM 821 C C . ALA A 1 108 ? -1.176 -17.051 -1.148 1.00 40.59 108 ALA A C 1
ATOM 823 O O . ALA A 1 108 ? -0.966 -18.112 -1.740 1.00 40.59 108 ALA A O 1
ATOM 824 N N . GLU A 1 109 ? -0.639 -16.737 0.029 1.00 43.66 109 GLU A N 1
ATOM 825 C CA . GLU A 1 109 ? -0.203 -17.714 1.033 1.00 43.66 109 GLU A CA 1
ATOM 826 C C . GLU A 1 109 ? -1.117 -17.606 2.255 1.00 43.66 109 GLU A C 1
ATOM 828 O O . GLU A 1 109 ? -1.416 -16.461 2.674 1.00 43.66 109 GLU A O 1
#

Secondary structure (DSSP, 8-state):
---TT---BSSHHHHHHHHHHHHHH-TT---EEEEEEEEEEEE-TTS-EEEE-TT--EEEB-S-TTHHHHHHHHHTTS-EEEEEEE-SS-EEEEEEEETTEEEE-S---

Foldseek 3Di:
DDDPPDDFDLDVVVVLVVVVVVCVVPVPPQKDKTKYFFWFWDADPVRFIWTAHPVRDTAGADDDPCLSVLVCVQQVRTGWTFIFIDRNHHTYTQWTDHPNDTDGSDDDD

Sequence (109 aa):
MADPLFTGFQYLDELSGQFAQALALQPWLQRFPAVLEQVLPVKNQEGGWGLMDENRQAMALSGPADIGWILLSVGGGRPLNIFGEWNGATFAPLSCLSAGKWIVLSPAE